Protein AF-A0A3P7E4N4-F1 (afdb_monomer)

Sequence (157 aa):
DDNSVAKLLESKVRIFCWILTGKQNHEKRARHVKATWSRRCSKYLFMSSEADPSLPSINLNISEGRDHLWAKTKAAFKYLHDFYLKDYDWFLKADDDTYVIVENLRFMLLAHDPSEPVWFGCKFKPFTKQGYMSGGAGYVLSRTALKKFVTEALPVI

Organism: Wuchereria bancrofti (NCBI:txid6293)

InterPro domains:
  IPR003378 Fringe-like, glycosyltransferase domain [PF02434] (14-149)
  IPR026050 C1GALT1/C1GALT1-specific chaperone 1 [PTHR23033] (9-151)

Mean predicted aligned error: 3.36 Å

pLDDT: mean 95.98, std 5.38, range [52.66, 98.88]

Foldseek 3Di:
DDCPLLVVLCVQAAEEEEEEDEPVCVVPFQVVVVVDDCVSHNYYEYQYCDDDPSGNYDNLVFDDDPVCVVVSVLSVLLVCLVPPLVPGFKYKYEYSPDDDPVSVVSVVCSVDGLLDFDKDADFADPPHPVTDHDRHRIMMTGSNVSVCCNPPVDDDD

Nearest PDB structures (foldseek):
  7q4i-assembly1_A  TM=9.686E-01  e=2.002E-21  Drosophila melanogaster
  2j0b-assembly1_A  TM=7.513E-01  e=6.467E-07  Mus musculus
  4frh-assembly1_A-2  TM=5.301E-01  e=2.659E-02  Homo sapiens
  8og4-assembly1_A  TM=4.791E-01  e=1.931E-02  Homo sapiens
  8j2n-assembly2_B  TM=5.419E-01  e=7.404E-02  Mycobacterium tuberculosis H37Rv

Secondary structure (DSSP, 8-state):
---HHHHHHHHH--EEEEEE--GGGIIIIIHHHHHTGGGGSSEEEEEESS--TTTTEEE-S--SSGGGHHHHHHHHHHHHHHHHTTT-SEEEEEETT----HHHHHHHHTTS-TTS--EEE-EE-SS-SS-EE-TTT-EEEEHHHHHHIIIIISPP-

Solvent-accessible surface area (backbone atoms only —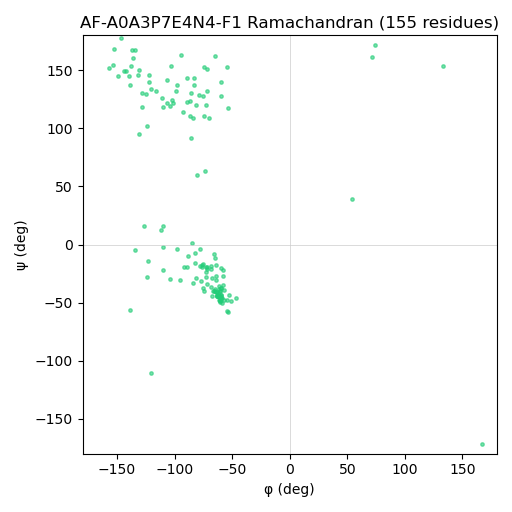 not comparable to full-atom values): 8787 Å² total; per-residue (Å²): 132,90,54,65,66,56,52,56,43,45,78,75,44,32,33,34,35,40,28,45,51,39,68,90,32,41,84,80,26,39,50,57,39,63,73,48,50,48,69,67,36,76,38,64,39,33,43,20,48,44,65,42,98,93,46,68,36,44,52,70,80,45,71,85,58,80,89,35,48,63,60,49,50,52,53,48,52,46,51,43,52,76,76,42,43,92,81,30,40,29,43,32,43,34,36,45,88,50,85,62,65,52,62,62,52,37,60,64,48,69,83,53,65,35,78,43,71,44,70,52,58,47,79,40,57,94,88,41,96,87,42,46,64,34,65,75,75,15,36,35,27,16,32,34,27,50,47,47,43,55,75,69,66,47,76,90,127

Radius of gyration: 15.26 Å; Cα contacts (8 Å, |Δi|>4): 269; chains: 1; bounding box: 42×38×36 Å

Structure (mmCIF, N/CA/C/O backbone):
data_AF-A0A3P7E4N4-F1
#
_entry.id   AF-A0A3P7E4N4-F1
#
loop_
_atom_site.group_PDB
_atom_site.id
_atom_site.type_symbol
_atom_site.label_atom_id
_atom_site.label_alt_id
_atom_site.label_comp_id
_atom_site.label_asym_id
_atom_site.label_entity_id
_atom_site.label_seq_id
_atom_site.pdbx_PDB_ins_code
_atom_site.Cartn_x
_atom_site.Cartn_y
_atom_site.Cartn_z
_atom_site.occupancy
_atom_site.B_iso_or_equiv
_atom_site.auth_seq_id
_atom_site.auth_comp_id
_atom_site.auth_asym_id
_atom_site.auth_atom_id
_atom_site.pdbx_PDB_model_num
ATOM 1 N N . ASP A 1 1 ? -21.525 12.034 -12.833 1.00 68.50 1 ASP A N 1
ATOM 2 C CA . ASP A 1 1 ? -21.662 11.080 -11.717 1.00 68.50 1 ASP A CA 1
ATOM 3 C C . ASP A 1 1 ? -21.763 11.801 -10.392 1.00 68.50 1 ASP A C 1
ATOM 5 O O . ASP A 1 1 ? -20.987 12.720 -10.139 1.00 68.50 1 ASP A O 1
ATOM 9 N N . ASP A 1 2 ? -22.729 11.396 -9.573 1.00 87.19 2 ASP A N 1
ATOM 10 C CA . ASP A 1 2 ? -22.841 11.832 -8.183 1.00 87.19 2 ASP A CA 1
ATOM 11 C C . ASP A 1 2 ? -21.743 11.154 -7.345 1.00 87.19 2 ASP A C 1
ATOM 13 O O . ASP A 1 2 ? -21.655 9.929 -7.284 1.00 87.19 2 ASP A O 1
ATOM 17 N N . ASN A 1 3 ? -20.879 11.958 -6.721 1.00 90.19 3 ASN A N 1
ATOM 18 C CA . ASN A 1 3 ? -19.794 11.492 -5.856 1.00 90.19 3 ASN A CA 1
ATOM 19 C C . ASN A 1 3 ? -20.020 11.811 -4.370 1.00 90.19 3 ASN A C 1
ATOM 21 O O . ASN A 1 3 ? -19.076 11.741 -3.580 1.00 90.19 3 ASN A O 1
ATOM 25 N N . SER A 1 4 ? -21.251 12.155 -3.983 1.00 93.75 4 SER A N 1
ATOM 26 C CA . SER A 1 4 ? -21.629 12.520 -2.614 1.00 93.75 4 SER A CA 1
ATOM 27 C C . SER A 1 4 ? -21.247 11.444 -1.593 1.00 93.75 4 SER A C 1
ATOM 29 O O . SER A 1 4 ? -20.583 11.746 -0.601 1.00 93.75 4 SER A O 1
ATOM 31 N N . VAL A 1 5 ? -21.567 10.176 -1.871 1.00 93.56 5 VAL A N 1
ATOM 32 C CA . VAL A 1 5 ? -21.233 9.036 -0.998 1.00 93.56 5 VAL A CA 1
ATOM 33 C C . VAL A 1 5 ? -19.721 8.859 -0.863 1.00 93.56 5 VAL A C 1
ATOM 35 O O . VAL A 1 5 ? -19.221 8.692 0.246 1.00 93.56 5 VAL A O 1
ATOM 38 N N . ALA A 1 6 ? -18.971 8.943 -1.965 1.00 93.38 6 ALA A N 1
ATOM 39 C CA . ALA A 1 6 ? -17.515 8.807 -1.936 1.00 93.38 6 ALA A CA 1
ATOM 40 C C . ALA A 1 6 ? -16.857 9.914 -1.094 1.00 93.38 6 ALA A C 1
ATOM 42 O O . ALA A 1 6 ? -15.984 9.624 -0.278 1.00 93.38 6 ALA A O 1
ATOM 43 N N . LYS A 1 7 ? -17.326 11.163 -1.231 1.00 93.81 7 LYS A N 1
ATOM 44 C CA . LYS A 1 7 ? -16.865 12.303 -0.422 1.00 93.81 7 LYS A CA 1
ATOM 45 C C . LYS A 1 7 ? -17.232 12.159 1.055 1.00 93.81 7 LYS A C 1
ATOM 47 O O . LYS A 1 7 ? -16.416 12.470 1.919 1.00 93.81 7 LYS A O 1
ATOM 52 N N . LEU A 1 8 ? -18.435 11.664 1.354 1.00 95.25 8 LEU A N 1
ATOM 53 C CA . LEU A 1 8 ? -18.856 11.372 2.725 1.00 95.25 8 LEU A CA 1
ATOM 54 C C . LEU A 1 8 ? -18.002 10.264 3.355 1.00 95.25 8 LEU A C 1
ATOM 56 O O . LEU A 1 8 ? -17.650 10.348 4.527 1.00 95.25 8 LEU A O 1
ATOM 60 N N . LEU A 1 9 ? -17.663 9.219 2.598 1.00 95.31 9 LEU A N 1
ATOM 61 C CA . LEU A 1 9 ? -16.765 8.169 3.076 1.00 95.31 9 LEU A CA 1
ATOM 62 C C . LEU A 1 9 ? -15.348 8.705 3.286 1.00 95.31 9 LEU A C 1
ATOM 64 O O . LEU A 1 9 ? -14.709 8.363 4.276 1.00 95.31 9 LEU A O 1
ATOM 68 N N . GLU A 1 10 ? -14.857 9.560 2.392 1.00 96.12 10 GLU A N 1
ATOM 69 C CA . GLU A 1 10 ? -13.545 10.191 2.525 1.00 96.12 10 GLU A CA 1
ATOM 70 C C . GLU A 1 10 ? -13.422 11.073 3.772 1.00 96.12 10 GLU A C 1
ATOM 72 O O . GLU A 1 10 ? -12.384 11.029 4.432 1.00 96.12 10 GLU A O 1
ATOM 77 N N . SER A 1 11 ? -14.470 11.815 4.145 1.00 95.50 11 SER A N 1
ATOM 78 C CA . SER A 1 11 ? -14.444 12.629 5.367 1.00 95.50 11 SER A CA 1
ATOM 79 C C . SER A 1 11 ? -14.431 11.798 6.655 1.00 95.50 11 SER A C 1
ATOM 81 O O . SER A 1 11 ? -14.000 12.298 7.693 1.00 95.50 11 SER A O 1
ATOM 83 N N . LYS A 1 12 ? -14.866 10.531 6.595 1.00 96.94 12 LYS A N 1
ATOM 84 C CA . LYS A 1 12 ? -14.864 9.592 7.729 1.00 96.94 12 LYS A CA 1
ATOM 85 C C . LYS A 1 12 ? -13.639 8.680 7.770 1.00 96.94 12 LYS A C 1
ATOM 87 O O . LYS A 1 12 ? -13.248 8.249 8.848 1.00 96.94 12 LYS A O 1
ATOM 92 N N . VAL A 1 13 ? -13.069 8.352 6.610 1.00 98.31 13 VAL A N 1
ATOM 93 C CA . VAL A 1 13 ? -11.980 7.379 6.463 1.00 98.31 13 VAL A CA 1
ATOM 94 C C . VAL A 1 13 ? -10.867 7.989 5.613 1.00 98.31 13 VAL A C 1
ATOM 96 O O . VAL A 1 13 ? -10.880 7.927 4.374 1.00 98.31 13 VAL A O 1
ATOM 99 N N . ARG A 1 14 ? -9.871 8.566 6.291 1.00 98.56 14 ARG A N 1
ATOM 100 C CA . ARG A 1 14 ? -8.725 9.218 5.651 1.00 98.56 14 ARG A CA 1
ATOM 101 C C . ARG A 1 14 ? -7.640 8.191 5.367 1.00 98.56 14 ARG A C 1
ATOM 103 O O . ARG A 1 14 ? -6.993 7.683 6.284 1.00 98.56 14 ARG A O 1
ATOM 110 N N . ILE A 1 15 ? -7.425 7.905 4.086 1.00 98.81 15 ILE A N 1
ATOM 111 C CA . ILE A 1 15 ? -6.438 6.921 3.630 1.00 98.81 15 ILE A CA 1
ATOM 112 C C . ILE A 1 15 ? -5.242 7.650 3.026 1.00 98.81 15 ILE A C 1
ATOM 114 O O . ILE A 1 15 ? -5.384 8.381 2.040 1.00 98.81 15 ILE A O 1
ATOM 118 N N . PHE A 1 16 ? -4.064 7.408 3.592 1.00 98.81 16 PHE A N 1
ATOM 119 C CA . PHE A 1 16 ? -2.793 7.739 2.971 1.00 98.81 16 PHE A CA 1
ATOM 120 C C . PHE A 1 16 ? -2.354 6.585 2.069 1.00 98.81 16 PHE A C 1
ATOM 122 O O . PHE A 1 16 ? -2.176 5.462 2.538 1.00 98.81 16 PHE A O 1
ATOM 129 N N . CYS A 1 17 ? -2.121 6.854 0.790 1.00 98.88 17 CYS A N 1
ATOM 130 C CA . CYS A 1 17 ? -1.611 5.867 -0.158 1.00 98.88 17 CYS A CA 1
ATOM 131 C C . CYS A 1 17 ? -0.130 6.114 -0.441 1.00 98.88 17 CYS A C 1
ATOM 133 O O . CYS A 1 17 ? 0.241 7.164 -0.960 1.00 98.88 17 CYS A O 1
ATOM 135 N N . TRP A 1 18 ? 0.732 5.151 -0.143 1.00 98.69 18 TRP A N 1
ATOM 136 C CA . TRP A 1 18 ? 2.125 5.205 -0.560 1.00 98.69 18 TRP A CA 1
ATOM 137 C C . TRP A 1 18 ? 2.388 4.135 -1.614 1.00 98.69 18 TRP A C 1
ATOM 139 O O . TRP A 1 18 ? 2.067 2.957 -1.442 1.00 98.69 18 TRP A O 1
ATOM 149 N N . ILE A 1 19 ? 2.934 4.576 -2.741 1.00 98.62 19 ILE A N 1
ATOM 150 C CA . ILE A 1 19 ? 3.129 3.745 -3.921 1.00 98.62 19 ILE A CA 1
ATOM 151 C C . ILE A 1 19 ? 4.619 3.503 -4.081 1.00 98.62 19 ILE A C 1
ATOM 153 O O . ILE A 1 19 ? 5.389 4.450 -4.242 1.00 98.62 19 ILE A O 1
ATOM 157 N N . LEU A 1 20 ? 5.033 2.243 -4.012 1.00 98.19 20 LEU A N 1
ATOM 158 C CA . LEU A 1 20 ? 6.416 1.861 -4.255 1.00 98.19 20 LEU A CA 1
ATOM 159 C C . LEU A 1 20 ? 6.702 1.916 -5.760 1.00 98.19 20 LEU A C 1
ATOM 161 O O . LEU A 1 20 ? 5.975 1.330 -6.558 1.00 98.19 20 LEU A O 1
ATOM 165 N N . THR A 1 21 ? 7.761 2.626 -6.138 1.00 97.56 21 THR A N 1
ATOM 166 C CA . THR A 1 21 ? 8.220 2.762 -7.527 1.00 97.56 21 THR A CA 1
ATOM 167 C C . THR A 1 21 ? 9.748 2.881 -7.559 1.00 97.56 21 THR A C 1
ATOM 169 O O . THR A 1 21 ? 10.417 2.922 -6.522 1.00 97.56 21 THR A O 1
ATOM 172 N N . GLY A 1 22 ? 10.308 2.957 -8.761 1.00 96.06 22 GLY A N 1
ATOM 173 C CA . GLY A 1 22 ? 11.684 3.390 -9.001 1.00 96.06 22 GLY A CA 1
ATOM 174 C C . GLY A 1 22 ? 11.777 4.387 -10.149 1.00 96.06 22 GLY A C 1
ATOM 175 O O . GLY A 1 22 ? 10.812 4.534 -10.906 1.00 96.06 22 GLY A O 1
ATOM 176 N N . LYS A 1 23 ? 12.938 5.043 -10.296 1.00 95.25 23 LYS A N 1
ATOM 177 C CA . LYS A 1 23 ? 13.224 6.015 -11.375 1.00 95.25 23 LYS A CA 1
ATOM 178 C C . LYS A 1 23 ? 12.790 5.498 -12.751 1.00 95.25 23 LYS A C 1
ATOM 180 O O . LYS A 1 23 ? 12.118 6.179 -13.517 1.00 95.25 23 LYS A O 1
ATOM 185 N N . GLN A 1 24 ? 13.124 4.245 -13.045 1.00 95.44 24 GLN A N 1
ATOM 186 C CA . GLN A 1 24 ? 12.829 3.560 -14.304 1.00 95.44 24 GLN A CA 1
ATOM 187 C C . GLN A 1 24 ? 11.330 3.461 -14.638 1.00 95.44 24 GLN A C 1
ATOM 189 O O . GLN A 1 24 ? 10.976 3.257 -15.802 1.00 95.44 24 GLN A O 1
ATOM 194 N N . ASN A 1 25 ? 10.464 3.598 -13.631 1.00 97.12 25 ASN A N 1
ATOM 195 C CA . ASN A 1 25 ? 9.018 3.441 -13.733 1.00 97.12 25 ASN A CA 1
ATOM 196 C C . ASN A 1 25 ? 8.242 4.755 -13.578 1.00 97.12 25 ASN A C 1
ATOM 198 O O . ASN A 1 25 ? 7.020 4.729 -13.732 1.00 97.12 25 ASN A O 1
ATOM 202 N N . HIS A 1 26 ? 8.906 5.892 -13.336 1.00 97.69 26 HIS A N 1
ATOM 203 C CA . HIS A 1 26 ? 8.242 7.195 -13.189 1.00 97.69 26 HIS A CA 1
ATOM 204 C C . HIS A 1 26 ? 7.335 7.504 -14.384 1.00 97.69 26 HIS A C 1
ATOM 206 O O . HIS A 1 26 ? 6.111 7.584 -14.247 1.00 97.69 26 HIS A O 1
ATOM 212 N N . GLU A 1 27 ? 7.922 7.512 -15.580 1.00 97.38 27 GLU A N 1
ATOM 213 C CA . GLU A 1 27 ? 7.197 7.749 -16.830 1.00 97.38 27 GLU A CA 1
ATOM 214 C C . GLU A 1 27 ? 6.389 6.543 -17.315 1.00 97.38 27 GLU A C 1
ATOM 216 O O . GLU A 1 27 ? 5.347 6.691 -17.946 1.00 97.38 27 GLU A O 1
ATOM 221 N N . LYS A 1 28 ? 6.852 5.321 -17.042 1.00 97.62 28 LYS A N 1
ATOM 222 C CA . LYS A 1 28 ? 6.220 4.115 -17.599 1.00 97.62 28 LYS A CA 1
ATOM 223 C C . LYS A 1 28 ? 4.983 3.676 -16.823 1.00 97.62 28 LYS A C 1
ATOM 225 O O . LYS A 1 28 ? 4.107 3.042 -17.404 1.00 97.62 28 LYS A O 1
ATOM 230 N N . ARG A 1 29 ? 4.926 3.957 -15.518 1.00 98.25 29 ARG A N 1
ATOM 231 C CA . ARG A 1 29 ? 3.917 3.398 -14.606 1.00 98.25 29 ARG A CA 1
ATOM 232 C C . ARG A 1 29 ? 3.388 4.422 -13.609 1.00 98.25 29 ARG A C 1
ATOM 234 O O . ARG A 1 29 ? 2.188 4.689 -13.596 1.00 98.25 29 ARG A O 1
ATOM 241 N N . ALA A 1 30 ? 4.264 5.057 -12.831 1.00 98.38 30 ALA A N 1
ATOM 242 C CA . ALA A 1 30 ? 3.859 5.933 -11.731 1.00 98.38 30 ALA A CA 1
ATOM 243 C C . ALA A 1 30 ? 2.989 7.112 -12.202 1.00 98.38 30 ALA A C 1
ATOM 245 O O . ALA A 1 30 ? 1.996 7.444 -11.549 1.00 98.38 30 ALA A O 1
ATOM 246 N N . ARG A 1 31 ? 3.275 7.686 -13.381 1.00 98.19 31 ARG A N 1
ATOM 247 C CA . ARG A 1 31 ? 2.430 8.735 -13.976 1.00 98.19 31 ARG A CA 1
ATOM 248 C C . ARG A 1 31 ? 0.979 8.289 -14.193 1.00 98.19 31 ARG A C 1
ATOM 250 O O . ARG A 1 31 ? 0.062 9.090 -14.032 1.00 98.19 31 ARG A O 1
ATOM 257 N N . HIS A 1 32 ? 0.753 7.018 -14.528 1.00 98.44 32 HIS A N 1
ATOM 258 C CA . HIS A 1 32 ? -0.582 6.475 -14.775 1.00 98.44 32 HIS A CA 1
ATOM 259 C C . HIS A 1 32 ? -1.334 6.263 -13.463 1.00 98.44 32 HIS A C 1
ATOM 261 O O . HIS A 1 32 ? -2.518 6.587 -13.377 1.00 98.44 32 HIS A O 1
ATOM 267 N N . VAL A 1 33 ? -0.636 5.828 -12.412 1.00 98.56 33 VAL A N 1
ATOM 268 C CA . VAL A 1 33 ? -1.187 5.788 -11.052 1.00 98.56 33 VAL A CA 1
ATOM 269 C C . VAL A 1 33 ? -1.576 7.199 -10.590 1.00 98.56 33 VAL A C 1
ATOM 271 O O . VAL A 1 33 ? -2.722 7.403 -10.188 1.00 98.56 33 VAL A O 1
ATOM 274 N N . LYS A 1 34 ? -0.686 8.193 -10.766 1.00 98.31 34 LYS A N 1
ATOM 275 C CA . LYS A 1 34 ? -0.952 9.616 -10.471 1.00 98.31 34 LYS A CA 1
ATOM 276 C C . LYS A 1 34 ? -2.160 10.155 -11.242 1.00 98.31 34 LYS A C 1
ATOM 278 O O . LYS A 1 34 ? -2.925 10.954 -10.708 1.00 98.31 34 LYS A O 1
ATOM 283 N N . ALA A 1 35 ? -2.328 9.754 -12.499 1.00 98.06 35 ALA A N 1
ATOM 284 C CA . ALA A 1 35 ? -3.430 10.212 -13.339 1.00 98.06 35 ALA A CA 1
ATOM 285 C C . ALA A 1 35 ? -4.781 9.566 -12.982 1.00 98.06 35 ALA A C 1
ATOM 287 O O . ALA A 1 35 ? -5.819 10.093 -13.385 1.00 98.06 35 ALA A O 1
ATOM 288 N N . THR A 1 36 ? -4.785 8.458 -12.232 1.00 98.31 36 THR A N 1
ATOM 289 C CA . THR A 1 36 ? -5.972 7.620 -12.017 1.00 98.31 36 THR A CA 1
ATOM 290 C C . THR A 1 36 ? -6.346 7.499 -10.538 1.00 98.31 36 THR A C 1
ATOM 292 O O . THR A 1 36 ? -6.850 8.455 -9.945 1.00 98.31 36 THR A O 1
ATOM 295 N N . TRP A 1 37 ? -6.177 6.317 -9.943 1.00 98.06 37 TRP A N 1
ATOM 296 C CA . TRP A 1 37 ? -6.793 5.951 -8.673 1.00 98.06 37 TRP A CA 1
ATOM 297 C C . TRP A 1 37 ? -6.167 6.654 -7.468 1.00 98.06 37 TRP A C 1
ATOM 299 O O . TRP A 1 37 ? -6.877 6.909 -6.497 1.00 98.06 37 TRP A O 1
ATOM 309 N N . SER A 1 38 ? -4.884 7.034 -7.518 1.00 98.38 38 SER A N 1
ATOM 310 C CA . SER A 1 38 ? -4.224 7.650 -6.357 1.00 98.38 38 SER A CA 1
ATOM 311 C C . SER A 1 38 ? -4.840 9.000 -5.986 1.00 98.38 38 SER A C 1
ATOM 313 O O . SER A 1 38 ? -4.858 9.371 -4.817 1.00 98.38 38 SER A O 1
ATOM 315 N N . ARG A 1 39 ? -5.436 9.702 -6.961 1.00 97.19 39 ARG A N 1
ATOM 316 C CA . ARG A 1 39 ? -6.166 10.966 -6.761 1.00 97.19 39 ARG A CA 1
ATOM 317 C C . ARG A 1 39 ? -7.406 10.818 -5.883 1.00 97.19 39 ARG A C 1
ATOM 319 O O . ARG A 1 39 ? -7.925 11.824 -5.420 1.00 97.19 39 ARG A O 1
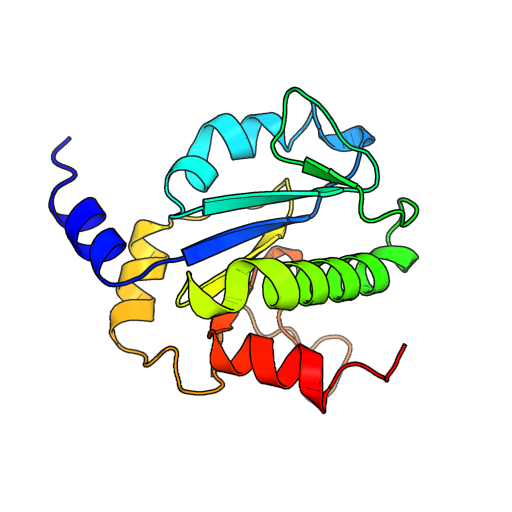ATOM 326 N N . ARG A 1 40 ? -7.897 9.588 -5.704 1.00 97.12 40 ARG A N 1
ATOM 327 C CA . ARG A 1 40 ? -9.039 9.268 -4.840 1.00 97.12 40 ARG A CA 1
ATOM 328 C C . ARG A 1 40 ? -8.604 8.989 -3.403 1.00 97.12 40 ARG A C 1
ATOM 330 O O . ARG A 1 40 ? -9.471 8.876 -2.543 1.00 97.12 40 ARG A O 1
ATOM 337 N N . CYS A 1 41 ? -7.305 8.856 -3.128 1.00 98.38 41 CYS A N 1
ATOM 338 C CA . CYS A 1 41 ? -6.769 8.794 -1.769 1.00 98.38 41 CYS A CA 1
ATOM 339 C C . CYS A 1 41 ? -6.793 10.179 -1.117 1.00 98.38 41 CYS A C 1
ATOM 341 O O . CYS A 1 41 ? -6.642 11.186 -1.803 1.00 98.38 41 CYS A O 1
ATOM 343 N N . SER A 1 42 ? -6.890 10.226 0.212 1.00 98.06 42 SER A N 1
ATOM 344 C CA . SER A 1 42 ? -6.894 11.497 0.951 1.00 98.06 42 SER A CA 1
ATOM 345 C C . SER A 1 42 ? -5.539 12.209 0.875 1.00 98.06 42 SER A C 1
ATOM 347 O O . SER A 1 42 ? -5.466 13.434 0.916 1.00 98.06 42 SER A O 1
ATOM 349 N N . LYS A 1 43 ? -4.455 11.439 0.738 1.00 98.38 43 LYS A N 1
ATOM 350 C CA . LYS A 1 43 ? -3.142 11.895 0.265 1.00 98.38 43 LYS A CA 1
ATOM 351 C C . LYS A 1 43 ? -2.395 10.728 -0.357 1.00 98.38 43 LYS A C 1
ATOM 353 O O . LYS A 1 43 ? -2.659 9.572 -0.020 1.00 98.38 43 LYS A O 1
ATOM 358 N N . TYR A 1 44 ? -1.469 11.025 -1.263 1.00 98.62 44 TYR A N 1
ATOM 359 C CA . TYR A 1 44 ? -0.594 10.012 -1.830 1.00 98.62 44 TYR A CA 1
ATOM 360 C C . TYR A 1 44 ? 0.829 10.521 -2.056 1.00 98.62 44 TYR A C 1
ATOM 362 O O . TYR A 1 44 ? 1.031 11.703 -2.333 1.00 98.62 44 TYR A O 1
ATOM 370 N N . LEU A 1 45 ? 1.798 9.611 -1.945 1.00 98.56 45 LEU A N 1
ATOM 371 C CA . LEU A 1 45 ? 3.208 9.825 -2.282 1.00 98.56 45 LEU A CA 1
ATOM 372 C C . LEU A 1 45 ? 3.767 8.612 -3.027 1.00 98.56 45 LEU A C 1
ATOM 374 O O . LEU A 1 45 ? 3.321 7.481 -2.822 1.00 98.56 45 LEU A O 1
ATOM 378 N N . PHE A 1 46 ? 4.793 8.850 -3.838 1.00 98.56 46 PHE A N 1
ATOM 379 C CA . PHE A 1 46 ? 5.571 7.797 -4.485 1.00 98.56 46 PHE A CA 1
ATOM 380 C C . PHE A 1 46 ? 6.891 7.594 -3.742 1.00 98.56 46 PHE A C 1
ATOM 382 O O . PHE A 1 46 ? 7.686 8.515 -3.609 1.00 98.56 46 PHE A O 1
ATOM 389 N N . MET A 1 47 ? 7.142 6.389 -3.253 1.00 98.25 47 MET A N 1
ATOM 390 C CA . MET A 1 47 ? 8.369 6.037 -2.544 1.00 98.25 47 MET A CA 1
ATOM 391 C C . MET A 1 47 ? 9.370 5.474 -3.555 1.00 98.25 47 MET A C 1
ATOM 393 O O . MET A 1 47 ? 9.109 4.431 -4.155 1.00 98.25 47 MET A O 1
ATOM 397 N N . SER A 1 48 ? 10.476 6.185 -3.784 1.00 97.50 48 SER A N 1
ATOM 398 C CA . SER A 1 48 ? 11.349 6.027 -4.957 1.00 97.50 48 SER A CA 1
ATOM 399 C C . SER A 1 48 ? 12.840 6.063 -4.582 1.00 97.50 48 SER A C 1
ATOM 401 O O . SER A 1 48 ? 13.192 6.457 -3.472 1.00 97.50 48 SER A O 1
ATOM 403 N N . SER A 1 49 ? 13.733 5.671 -5.499 1.00 94.88 49 SER A N 1
ATOM 404 C CA . SER A 1 49 ? 15.186 5.917 -5.390 1.00 94.88 49 SER A CA 1
ATOM 405 C C . SER A 1 49 ? 15.617 7.313 -5.850 1.00 94.88 49 SER A C 1
ATOM 407 O O . SER A 1 49 ? 16.792 7.654 -5.773 1.00 94.88 49 SER A O 1
ATOM 409 N N . GLU A 1 50 ? 14.701 8.089 -6.423 1.00 95.75 50 GLU A N 1
ATOM 410 C CA . GLU A 1 50 ? 14.974 9.411 -6.986 1.00 95.75 50 GLU A CA 1
ATOM 411 C C . GLU A 1 50 ? 13.738 10.296 -6.847 1.00 95.75 50 GLU A C 1
ATOM 413 O O . GLU A 1 50 ? 12.607 9.800 -6.928 1.00 95.75 50 GLU A O 1
ATOM 418 N N . ALA A 1 51 ? 13.971 11.589 -6.618 1.00 95.81 51 ALA A N 1
ATOM 419 C CA . ALA A 1 51 ? 12.935 12.607 -6.631 1.00 95.81 51 ALA A CA 1
ATOM 420 C C . ALA A 1 51 ? 12.683 13.061 -8.074 1.00 95.81 51 ALA A C 1
ATOM 422 O O . ALA A 1 51 ? 13.623 13.292 -8.826 1.00 95.81 51 ALA A O 1
ATOM 423 N N . ASP A 1 52 ? 11.420 13.224 -8.432 1.00 95.88 52 ASP A N 1
ATOM 424 C CA . ASP A 1 52 ? 10.958 13.659 -9.741 1.00 95.88 52 ASP A CA 1
ATOM 425 C C . ASP A 1 52 ? 9.984 14.830 -9.544 1.00 95.88 52 ASP A C 1
ATOM 427 O O . ASP A 1 52 ? 8.944 14.637 -8.925 1.00 95.88 52 ASP A O 1
ATOM 431 N N . PRO A 1 53 ? 10.266 16.042 -10.052 1.00 94.06 53 PRO A N 1
ATOM 432 C CA . PRO A 1 53 ? 9.365 17.193 -9.930 1.00 94.06 53 PRO A CA 1
ATOM 433 C C . PRO A 1 53 ? 7.960 16.972 -10.515 1.00 94.06 53 PRO A C 1
ATOM 435 O O . PRO A 1 53 ? 7.013 17.669 -10.146 1.00 94.06 53 PRO A O 1
AT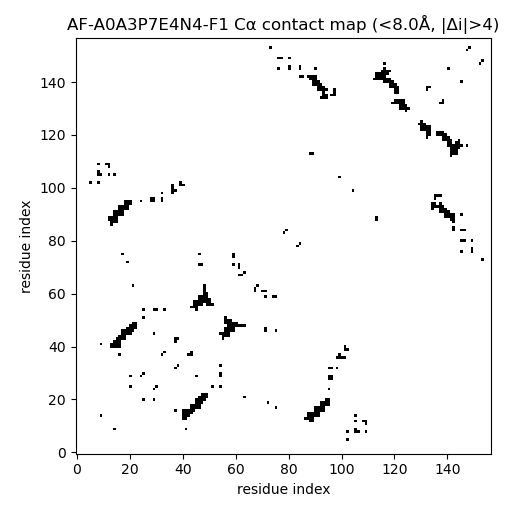OM 438 N N . SER A 1 54 ? 7.804 16.018 -11.435 1.00 95.50 54 SER A N 1
ATOM 439 C CA . SER A 1 54 ? 6.527 15.672 -12.053 1.00 95.50 54 SER A CA 1
ATOM 440 C C . SER A 1 54 ? 5.680 14.728 -11.192 1.00 95.50 54 SER A C 1
ATOM 442 O O . SER A 1 54 ? 4.467 14.627 -11.403 1.00 95.50 54 SER A O 1
ATOM 444 N N . LEU A 1 55 ? 6.256 14.071 -10.184 1.00 96.00 55 LEU A N 1
ATOM 445 C CA . LEU A 1 55 ? 5.577 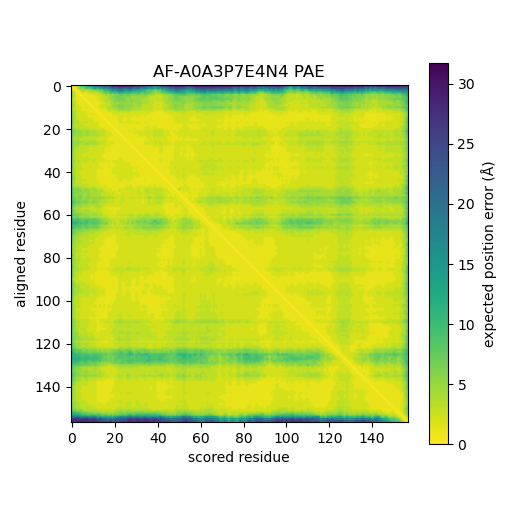13.145 -9.279 1.00 96.00 55 LEU A CA 1
ATOM 446 C C . LEU A 1 55 ? 5.740 13.633 -7.832 1.00 96.00 55 LEU A C 1
ATOM 448 O O . LEU A 1 55 ? 6.784 14.151 -7.464 1.00 96.00 55 LEU A O 1
ATOM 452 N N . PRO A 1 56 ? 4.759 13.453 -6.934 1.00 96.62 56 PRO A N 1
ATOM 453 C CA . PRO A 1 56 ? 4.992 13.683 -5.509 1.00 96.62 56 PRO A CA 1
ATOM 454 C C . PRO A 1 56 ? 5.843 12.534 -4.929 1.00 96.62 56 PRO A C 1
ATOM 456 O O . PRO A 1 56 ? 5.371 11.730 -4.124 1.00 96.62 56 PRO A O 1
ATOM 459 N N . SER A 1 57 ? 7.076 12.394 -5.419 1.00 97.19 57 SER A N 1
ATOM 460 C CA . SER A 1 57 ? 7.988 11.300 -5.108 1.00 97.19 57 SER A CA 1
ATOM 461 C C . SER A 1 57 ? 8.990 11.687 -4.028 1.00 97.19 57 SER A C 1
ATOM 463 O O . SER A 1 57 ? 9.586 12.762 -4.087 1.00 97.19 57 SER A O 1
ATOM 465 N N . ILE A 1 58 ? 9.222 10.778 -3.089 1.00 97.69 58 ILE A N 1
ATOM 466 C CA . ILE A 1 58 ? 10.240 10.882 -2.052 1.00 97.69 58 ILE A CA 1
ATOM 467 C C . ILE A 1 58 ? 11.415 9.995 -2.445 1.00 97.69 58 ILE A C 1
ATOM 469 O O . ILE A 1 58 ? 11.244 8.792 -2.656 1.00 97.69 58 ILE A O 1
ATOM 473 N N . ASN A 1 59 ? 12.605 10.589 -2.516 1.00 97.25 59 ASN A N 1
ATOM 474 C CA . ASN A 1 59 ? 13.840 9.829 -2.626 1.00 97.25 59 ASN A CA 1
ATOM 475 C C . ASN A 1 59 ? 14.169 9.203 -1.264 1.00 97.25 59 ASN A C 1
ATOM 477 O O . ASN A 1 59 ? 14.527 9.909 -0.324 1.00 97.25 59 ASN A O 1
ATOM 481 N N . LEU A 1 60 ? 14.061 7.880 -1.165 1.00 96.50 60 LEU A N 1
ATOM 482 C CA . LEU A 1 60 ? 14.394 7.124 0.042 1.00 96.50 60 LEU A CA 1
ATOM 483 C C . LEU A 1 60 ? 15.906 6.924 0.243 1.00 96.50 60 LEU A C 1
ATOM 485 O O . LEU A 1 60 ? 16.299 6.342 1.249 1.00 96.50 60 LEU A O 1
ATOM 489 N N . ASN A 1 61 ? 16.740 7.366 -0.703 1.00 95.31 61 ASN A N 1
ATOM 490 C CA . ASN A 1 61 ? 18.187 7.145 -0.739 1.00 95.31 61 ASN A CA 1
ATOM 491 C C . ASN A 1 61 ? 18.567 5.654 -0.640 1.00 95.31 61 ASN A C 1
ATOM 493 O O . ASN A 1 61 ? 19.505 5.266 0.054 1.00 95.31 61 ASN A O 1
ATOM 497 N N . ILE A 1 62 ? 17.784 4.801 -1.308 1.00 95.38 62 ILE A N 1
ATOM 498 C CA . ILE A 1 62 ? 17.974 3.349 -1.353 1.00 95.38 62 ILE A CA 1
ATOM 499 C C . ILE A 1 62 ? 17.969 2.905 -2.814 1.00 95.38 62 ILE A C 1
ATOM 501 O O . ILE A 1 62 ? 17.047 3.237 -3.565 1.00 95.38 62 ILE A O 1
ATOM 505 N N . SER A 1 63 ? 18.984 2.124 -3.185 1.00 93.56 63 SER A N 1
ATOM 506 C CA . SER A 1 63 ? 19.180 1.588 -4.531 1.00 93.56 63 SER A CA 1
ATOM 507 C C . SER A 1 63 ? 17.971 0.815 -5.067 1.00 93.56 63 SER A C 1
ATOM 509 O O . SER A 1 63 ? 17.179 0.227 -4.325 1.00 93.56 63 SER A O 1
ATOM 511 N N . GLU A 1 64 ? 17.841 0.801 -6.392 1.00 91.56 64 GLU A N 1
ATOM 512 C CA . GLU A 1 64 ? 16.865 -0.024 -7.104 1.00 91.56 64 GLU A CA 1
ATOM 513 C C . GLU A 1 64 ? 17.238 -1.508 -7.066 1.00 91.56 64 GLU A C 1
ATOM 515 O O . GLU A 1 64 ? 18.411 -1.866 -7.025 1.00 91.56 64 GLU A O 1
ATOM 520 N N . GLY A 1 65 ? 16.228 -2.377 -7.121 1.00 90.31 65 GLY A N 1
ATOM 521 C CA . GLY A 1 65 ? 16.413 -3.828 -7.135 1.00 90.31 65 GLY A CA 1
ATOM 522 C C . GLY A 1 65 ? 15.494 -4.553 -6.158 1.00 90.31 65 GLY A C 1
ATOM 523 O O . GLY A 1 65 ? 15.056 -3.992 -5.150 1.00 90.31 65 GLY A O 1
ATOM 524 N N . ARG A 1 66 ? 15.195 -5.823 -6.461 1.00 89.62 66 ARG A N 1
ATOM 525 C CA . ARG A 1 66 ? 14.301 -6.648 -5.630 1.00 89.62 66 ARG A CA 1
ATOM 526 C C . ARG A 1 66 ? 14.843 -6.849 -4.213 1.00 89.62 66 ARG A C 1
ATOM 528 O O . ARG A 1 66 ? 14.067 -6.791 -3.262 1.00 89.62 66 ARG A O 1
ATOM 535 N N . ASP A 1 67 ? 16.158 -6.974 -4.071 1.00 93.44 67 ASP A N 1
ATOM 536 C CA . ASP A 1 67 ? 16.820 -7.188 -2.777 1.00 93.44 67 ASP A CA 1
ATOM 537 C C . ASP A 1 67 ? 16.724 -5.966 -1.846 1.00 93.44 67 ASP A C 1
ATOM 539 O O . ASP A 1 67 ? 16.838 -6.084 -0.627 1.00 93.44 67 ASP A O 1
ATOM 543 N N . HIS A 1 68 ? 16.428 -4.784 -2.397 1.00 94.69 68 HIS A N 1
ATOM 544 C CA . HIS A 1 68 ? 16.281 -3.542 -1.639 1.00 94.69 68 HIS A CA 1
ATOM 545 C C . HIS A 1 68 ? 14.824 -3.187 -1.307 1.00 94.69 68 HIS A C 1
ATOM 547 O O . HIS A 1 68 ? 14.583 -2.227 -0.569 1.00 94.69 68 HIS A O 1
ATOM 553 N N . LEU A 1 69 ? 13.836 -3.958 -1.782 1.00 94.31 69 LEU A N 1
ATOM 554 C CA . LEU A 1 69 ? 12.412 -3.659 -1.564 1.00 94.31 69 LEU A CA 1
ATOM 555 C C . LEU A 1 69 ? 12.050 -3.606 -0.080 1.00 94.31 69 LEU A C 1
ATOM 557 O O . LEU A 1 69 ? 11.265 -2.751 0.339 1.00 94.31 69 LEU A O 1
ATOM 561 N N . TRP A 1 70 ? 12.643 -4.483 0.734 1.00 94.31 70 TRP A N 1
ATOM 562 C CA . TRP A 1 70 ? 12.395 -4.465 2.171 1.00 94.31 70 TRP A CA 1
ATOM 563 C C . TRP A 1 70 ? 12.966 -3.212 2.835 1.00 94.31 70 TRP A C 1
ATOM 565 O O . TRP A 1 70 ? 12.275 -2.562 3.617 1.00 94.31 70 TRP A O 1
ATOM 575 N N . ALA A 1 71 ? 14.194 -2.821 2.482 1.00 95.62 71 ALA A N 1
ATOM 576 C CA . ALA A 1 71 ? 14.795 -1.586 2.978 1.00 95.62 71 ALA A CA 1
ATOM 577 C C . ALA A 1 71 ? 13.938 -0.365 2.607 1.00 95.62 71 ALA A C 1
ATOM 579 O O . ALA A 1 71 ? 13.618 0.439 3.484 1.00 95.62 71 ALA A O 1
ATOM 580 N N . LYS A 1 72 ? 13.477 -0.284 1.350 1.00 96.56 72 LYS A N 1
ATOM 581 C CA . LYS A 1 72 ? 12.562 0.773 0.894 1.00 96.56 72 LYS A CA 1
ATOM 582 C C . LYS A 1 72 ? 11.250 0.780 1.672 1.00 96.56 72 LYS A C 1
ATOM 584 O O . LYS A 1 72 ? 10.793 1.836 2.086 1.00 96.56 72 LYS A O 1
ATOM 589 N N . THR A 1 73 ? 10.667 -0.392 1.915 1.00 96.56 73 THR A N 1
ATOM 590 C CA . THR A 1 73 ? 9.411 -0.526 2.669 1.00 96.56 73 THR A CA 1
ATOM 591 C C . THR A 1 73 ? 9.565 -0.043 4.112 1.00 96.56 73 THR A C 1
ATOM 593 O O . THR A 1 73 ? 8.724 0.713 4.594 1.00 96.56 73 THR A O 1
ATOM 596 N N . LYS A 1 74 ? 10.660 -0.410 4.796 1.00 96.50 74 LYS A N 1
ATOM 597 C CA . LYS A 1 74 ? 10.960 0.094 6.147 1.00 96.50 74 LYS A CA 1
ATOM 598 C C . LYS A 1 74 ? 11.117 1.615 6.158 1.00 96.50 74 LYS A C 1
ATOM 600 O O . LYS A 1 74 ? 10.516 2.279 6.998 1.00 96.50 74 LYS A O 1
ATOM 605 N N . ALA A 1 75 ? 11.889 2.159 5.216 1.00 96.88 75 ALA A N 1
ATOM 606 C CA . ALA A 1 75 ? 12.117 3.597 5.102 1.00 96.88 75 ALA A CA 1
ATOM 607 C C . ALA A 1 75 ? 10.818 4.364 4.806 1.00 96.88 75 ALA A C 1
ATOM 609 O O . ALA A 1 75 ? 10.543 5.370 5.453 1.00 96.88 75 ALA A O 1
ATOM 610 N N . ALA A 1 76 ? 9.981 3.850 3.900 1.00 97.94 76 ALA A N 1
ATOM 611 C CA . ALA A 1 76 ? 8.664 4.404 3.605 1.00 97.94 76 ALA A CA 1
ATOM 612 C C . ALA A 1 76 ? 7.774 4.435 4.852 1.00 97.94 76 ALA A C 1
ATOM 614 O O . ALA A 1 76 ? 7.231 5.483 5.188 1.00 97.94 76 ALA A O 1
ATOM 615 N N . PHE A 1 77 ? 7.654 3.322 5.581 1.00 98.00 77 PHE A N 1
ATOM 616 C CA . PHE A 1 77 ? 6.838 3.295 6.794 1.00 98.00 77 PHE A CA 1
ATOM 617 C C . PHE A 1 77 ? 7.357 4.228 7.882 1.00 98.00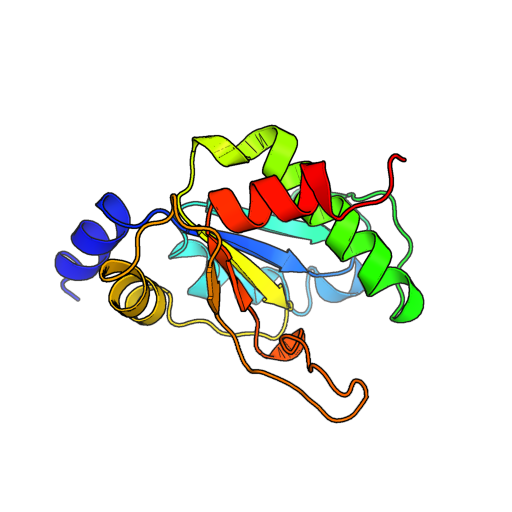 77 PHE A C 1
ATOM 619 O O . PHE A 1 77 ? 6.554 4.931 8.494 1.00 98.00 77 PHE A O 1
ATOM 626 N N . LYS A 1 78 ? 8.678 4.299 8.082 1.00 97.62 78 LYS A N 1
ATOM 627 C CA . LYS A 1 78 ? 9.276 5.267 9.006 1.00 97.62 78 LYS A CA 1
ATOM 628 C C . LYS A 1 78 ? 8.959 6.708 8.596 1.00 97.62 78 LYS A C 1
ATOM 630 O O . LYS A 1 78 ? 8.523 7.490 9.430 1.00 97.62 78 LYS A O 1
ATOM 635 N N . TYR A 1 79 ? 9.093 7.044 7.316 1.00 97.88 79 TYR A N 1
ATOM 636 C CA . TYR A 1 79 ? 8.758 8.374 6.808 1.00 97.88 79 TYR A CA 1
ATOM 637 C C . TYR A 1 79 ? 7.282 8.728 7.059 1.00 97.88 79 TYR A C 1
ATOM 639 O O . TYR A 1 79 ? 6.963 9.803 7.560 1.00 97.88 79 TYR A O 1
ATOM 647 N N . LEU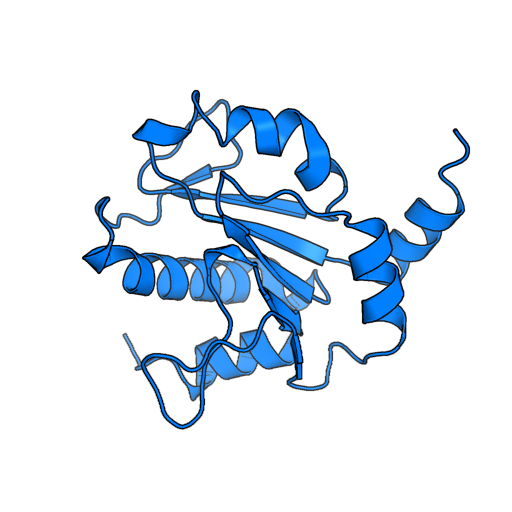 A 1 80 ? 6.359 7.810 6.768 1.00 98.50 80 LEU A N 1
ATOM 648 C CA . LEU A 1 80 ? 4.930 8.032 7.012 1.00 98.50 80 LEU A CA 1
ATOM 649 C C . LEU A 1 80 ? 4.607 8.166 8.500 1.00 98.50 80 LEU A C 1
ATOM 651 O O . LEU A 1 80 ? 3.779 8.997 8.869 1.00 98.50 80 LEU A O 1
ATOM 655 N N . HIS A 1 81 ? 5.271 7.382 9.347 1.00 98.31 81 HIS A N 1
ATOM 656 C CA . HIS A 1 81 ? 5.157 7.503 10.793 1.00 98.31 81 HIS A CA 1
ATOM 657 C C . HIS A 1 81 ? 5.597 8.891 11.279 1.00 98.31 81 HIS A C 1
ATOM 659 O O . HIS A 1 81 ? 4.867 9.552 12.014 1.00 98.31 81 HIS A O 1
ATOM 665 N N . ASP A 1 82 ? 6.765 9.349 10.835 1.00 97.75 82 ASP A N 1
ATOM 666 C CA . ASP A 1 82 ? 7.373 10.574 11.347 1.00 97.75 82 ASP A CA 1
ATOM 667 C C . ASP A 1 82 ? 6.626 11.836 10.876 1.00 97.75 82 ASP A C 1
ATOM 669 O O . ASP A 1 82 ? 6.513 12.797 11.637 1.00 97.75 82 ASP A O 1
ATOM 673 N N . PHE A 1 83 ? 6.064 11.828 9.659 1.00 98.38 83 PHE A N 1
ATOM 674 C CA . PHE A 1 83 ? 5.464 13.026 9.053 1.00 98.38 83 PHE A CA 1
ATOM 675 C C . PHE A 1 83 ? 3.937 13.018 8.930 1.00 98.38 83 PHE A C 1
ATOM 677 O O . PHE A 1 83 ? 3.357 14.090 8.798 1.00 98.38 83 PHE A O 1
ATOM 684 N N . TYR A 1 84 ? 3.277 11.854 8.939 1.00 98.44 84 TYR A N 1
ATOM 685 C CA . TYR A 1 84 ? 1.858 11.752 8.560 1.00 98.44 84 TYR A CA 1
ATOM 686 C C . TYR A 1 84 ? 0.994 10.912 9.502 1.00 98.44 84 TYR A C 1
ATOM 688 O O . TYR A 1 84 ? -0.223 10.860 9.319 1.00 98.44 84 TYR A O 1
ATOM 696 N N . LEU A 1 85 ? 1.569 10.262 10.519 1.00 98.56 85 LEU A N 1
ATOM 697 C CA . LEU A 1 85 ? 0.840 9.314 11.369 1.00 98.56 85 LEU A CA 1
ATOM 698 C C . LEU A 1 85 ? -0.445 9.901 11.966 1.00 98.56 85 LEU A C 1
ATOM 700 O O . LEU A 1 85 ? -1.478 9.239 11.995 1.00 98.56 85 LEU A O 1
ATOM 704 N N . LYS A 1 86 ? -0.393 11.142 12.455 1.00 98.12 86 LYS A N 1
ATOM 705 C CA . LYS A 1 86 ? -1.518 11.773 13.165 1.00 98.12 86 LYS A CA 1
ATOM 706 C C . LYS A 1 86 ? -2.640 12.238 12.230 1.00 98.12 86 LYS A C 1
ATOM 708 O O . LYS A 1 86 ? -3.775 12.383 12.678 1.00 98.12 86 LYS A O 1
ATOM 713 N N . ASP A 1 87 ? -2.349 12.402 10.944 1.00 98.19 87 ASP A N 1
ATOM 714 C CA . ASP A 1 87 ? -3.257 13.050 9.995 1.00 98.19 87 ASP A CA 1
ATOM 715 C C . ASP A 1 87 ? -4.182 12.063 9.271 1.00 98.19 87 ASP A C 1
ATOM 717 O O . ASP A 1 87 ? -5.226 12.462 8.751 1.00 98.19 87 ASP A O 1
ATOM 721 N N . TYR A 1 88 ? -3.830 10.772 9.255 1.00 98.69 88 TYR A N 1
ATOM 722 C CA . TYR A 1 88 ? -4.535 9.743 8.484 1.00 98.69 88 TYR A CA 1
ATOM 723 C C . TYR A 1 88 ? -4.850 8.512 9.320 1.00 98.69 88 TYR A C 1
ATOM 725 O O . TYR A 1 88 ? -4.099 8.127 10.214 1.00 98.69 88 TYR A O 1
ATOM 733 N N . ASP A 1 89 ? -5.986 7.898 9.013 1.00 98.75 89 ASP A N 1
ATOM 734 C CA . ASP A 1 89 ? -6.536 6.761 9.746 1.00 98.75 89 ASP A CA 1
ATOM 735 C C . ASP A 1 89 ? -5.917 5.441 9.269 1.00 98.75 89 ASP A C 1
ATOM 737 O O . ASP A 1 89 ? -5.696 4.526 10.063 1.00 98.75 89 ASP A O 1
ATOM 741 N N . TRP A 1 90 ? -5.588 5.373 7.976 1.00 98.88 90 TRP A N 1
ATOM 742 C CA . TRP A 1 90 ? -5.121 4.166 7.304 1.00 98.88 90 TRP A CA 1
ATOM 743 C C . TRP A 1 90 ? -3.981 4.462 6.332 1.00 98.88 90 TRP A C 1
ATOM 745 O O . TRP A 1 90 ? -3.979 5.493 5.660 1.00 98.88 90 TRP A O 1
ATOM 755 N N . PHE A 1 91 ? -3.041 3.526 6.219 1.00 98.88 91 PHE A N 1
ATOM 756 C CA . PHE A 1 91 ? -1.843 3.635 5.389 1.00 98.88 91 PHE A CA 1
ATOM 757 C C . PHE A 1 91 ? -1.781 2.462 4.413 1.00 98.88 91 PHE A C 1
ATOM 759 O O . PHE A 1 91 ? -1.437 1.340 4.789 1.00 98.88 91 PHE A O 1
ATOM 766 N N . LEU A 1 92 ? -2.140 2.721 3.158 1.00 98.88 92 LEU A N 1
ATOM 767 C CA . LEU A 1 92 ? -2.153 1.747 2.073 1.00 98.88 92 LEU A CA 1
ATOM 768 C C . LEU A 1 92 ? -0.794 1.707 1.372 1.00 98.88 92 LEU A C 1
ATOM 770 O O . LEU A 1 92 ? -0.359 2.711 0.811 1.00 98.88 92 LEU A O 1
ATOM 774 N N . LYS A 1 93 ? -0.176 0.526 1.343 1.00 98.69 93 LYS A N 1
ATOM 775 C CA . LYS A 1 93 ? 0.928 0.176 0.446 1.00 98.69 93 LYS A CA 1
ATOM 776 C C . LYS A 1 93 ? 0.358 -0.325 -0.878 1.00 98.69 93 LYS A C 1
ATOM 778 O O . LYS A 1 93 ? -0.442 -1.261 -0.870 1.00 98.69 93 LYS A O 1
ATOM 783 N N . ALA A 1 94 ? 0.843 0.205 -1.998 1.00 98.62 94 ALA A N 1
ATOM 784 C CA . ALA A 1 94 ? 0.593 -0.326 -3.344 1.00 98.62 94 ALA A CA 1
ATOM 785 C C . ALA A 1 94 ? 1.882 -0.337 -4.189 1.00 98.62 94 ALA A C 1
ATOM 787 O O . ALA A 1 94 ? 2.844 0.351 -3.846 1.00 98.62 94 ALA A O 1
ATOM 788 N N . ASP A 1 95 ? 1.921 -1.129 -5.263 1.00 98.00 95 ASP A N 1
ATOM 789 C CA . ASP A 1 95 ? 2.974 -1.048 -6.291 1.00 98.00 95 ASP A CA 1
ATOM 790 C C . ASP A 1 95 ? 2.535 -0.146 -7.456 1.00 98.00 95 ASP A C 1
ATOM 792 O O . ASP A 1 95 ? 1.350 0.157 -7.623 1.00 98.00 95 ASP A O 1
ATOM 796 N N . ASP A 1 96 ? 3.497 0.300 -8.266 1.00 97.69 96 ASP A N 1
ATOM 797 C CA . ASP A 1 96 ? 3.261 1.151 -9.441 1.00 97.69 96 ASP A CA 1
ATOM 798 C C . ASP A 1 96 ? 2.469 0.477 -10.582 1.00 97.69 96 ASP A C 1
ATOM 800 O O . ASP A 1 96 ? 2.042 1.155 -11.517 1.00 97.69 96 ASP A O 1
ATOM 804 N N . ASP A 1 97 ? 2.225 -0.828 -10.484 1.00 97.69 97 ASP A N 1
ATOM 805 C CA . ASP A 1 97 ? 1.374 -1.633 -11.364 1.00 97.69 97 ASP A CA 1
ATOM 806 C C . ASP A 1 97 ? 0.093 -2.147 -10.671 1.00 97.69 97 ASP A C 1
ATOM 808 O O . ASP A 1 97 ? -0.631 -2.975 -11.223 1.00 97.69 97 ASP A O 1
ATOM 812 N N . THR A 1 98 ? -0.238 -1.622 -9.486 1.00 98.19 98 THR A N 1
ATOM 813 C CA . THR A 1 98 ? -1.498 -1.908 -8.780 1.00 98.19 98 THR A CA 1
ATOM 814 C C . THR A 1 98 ? -2.602 -0.920 -9.183 1.00 98.19 98 THR A C 1
ATOM 816 O O . THR A 1 98 ? -2.354 0.280 -9.322 1.00 98.19 98 THR A O 1
ATOM 819 N N . TYR A 1 99 ? -3.850 -1.393 -9.291 1.00 98.12 99 TYR A N 1
ATOM 820 C CA . TYR A 1 99 ? -5.045 -0.542 -9.366 1.00 98.12 99 TYR A CA 1
ATOM 821 C C . TYR A 1 99 ? -5.946 -0.766 -8.149 1.00 98.12 99 TYR A C 1
ATOM 823 O O . TYR A 1 99 ? -6.248 -1.907 -7.806 1.00 98.12 99 TYR A O 1
ATOM 831 N N . VAL A 1 100 ? -6.401 0.316 -7.509 1.00 98.44 100 VAL A N 1
ATOM 832 C CA . VAL A 1 100 ? -7.213 0.252 -6.283 1.00 98.44 100 VAL A CA 1
ATOM 833 C C . VAL A 1 100 ? -8.519 1.016 -6.460 1.00 98.44 100 VAL A C 1
ATOM 835 O O . VAL A 1 100 ? -8.519 2.187 -6.831 1.00 98.44 100 VAL A O 1
ATOM 838 N N . ILE A 1 101 ? -9.642 0.380 -6.125 1.00 97.62 101 ILE A N 1
ATOM 839 C CA . ILE A 1 101 ? -10.935 1.063 -5.991 1.00 97.62 101 ILE A CA 1
ATOM 840 C C . ILE A 1 101 ? -11.022 1.615 -4.562 1.00 97.62 101 ILE A C 1
ATOM 842 O O . ILE A 1 101 ? -11.420 0.910 -3.632 1.00 97.62 101 ILE A O 1
ATOM 846 N N . VAL A 1 102 ? -10.581 2.861 -4.369 1.00 97.94 102 VAL A N 1
ATOM 847 C CA . VAL A 1 102 ? -10.408 3.473 -3.036 1.00 97.94 102 VAL A CA 1
ATOM 848 C C . VAL A 1 102 ? -11.740 3.608 -2.290 1.00 97.94 102 VAL A C 1
ATOM 850 O O . VAL A 1 102 ? -11.779 3.489 -1.070 1.00 97.94 102 VAL A O 1
ATOM 853 N N . GLU A 1 103 ? -12.848 3.797 -3.001 1.00 97.12 103 GLU A N 1
ATOM 854 C CA . GLU A 1 103 ? -14.195 3.851 -2.429 1.00 97.12 103 GLU A CA 1
ATOM 855 C C . GLU A 1 103 ? -14.592 2.521 -1.780 1.00 97.12 103 GLU A C 1
ATOM 857 O O . GLU A 1 103 ? -15.063 2.516 -0.643 1.00 97.12 103 GLU A O 1
ATOM 862 N N . ASN A 1 104 ? -14.324 1.396 -2.452 1.00 97.06 104 ASN A N 1
ATOM 863 C CA . ASN A 1 104 ? -14.578 0.063 -1.900 1.00 97.06 104 ASN A CA 1
ATOM 864 C C . ASN A 1 104 ? -13.686 -0.200 -0.684 1.00 97.06 104 ASN A C 1
ATOM 866 O O . ASN A 1 104 ? -14.148 -0.747 0.316 1.00 97.06 104 ASN A O 1
ATOM 870 N N . LEU A 1 105 ? -12.423 0.236 -0.747 1.00 98.31 105 LEU A N 1
ATOM 871 C CA . LEU A 1 105 ? -11.513 0.149 0.391 1.00 98.31 105 LEU A CA 1
ATOM 872 C C . LEU A 1 105 ? -12.041 0.956 1.588 1.00 98.31 105 LEU A C 1
ATOM 874 O O . LEU A 1 105 ? -12.113 0.421 2.689 1.00 98.31 105 LEU A O 1
ATOM 878 N N . ARG A 1 106 ? -12.464 2.211 1.389 1.00 98.00 106 ARG A N 1
ATOM 879 C CA . ARG A 1 106 ? -13.061 3.031 2.458 1.00 98.00 106 ARG A CA 1
ATOM 880 C C . 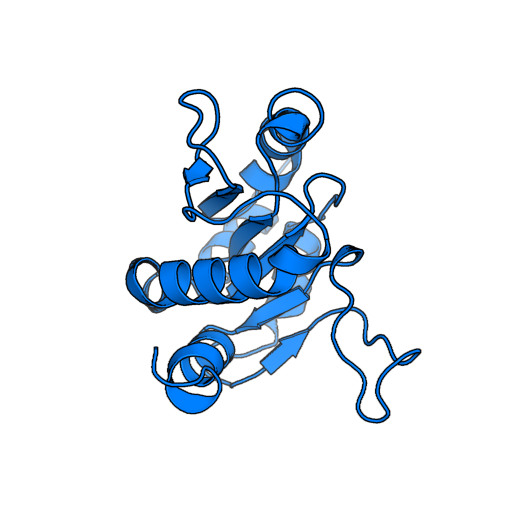ARG A 1 106 ? -14.312 2.395 3.040 1.00 98.00 106 ARG A C 1
ATOM 882 O O . ARG A 1 106 ? -14.469 2.392 4.254 1.00 98.00 106 ARG A O 1
ATOM 889 N N . PHE A 1 107 ? -15.180 1.860 2.186 1.00 97.19 107 PHE A N 1
ATOM 890 C CA . PHE A 1 107 ? -16.399 1.196 2.627 1.00 97.19 107 PHE A CA 1
ATOM 891 C C . PHE A 1 107 ? -16.092 0.002 3.539 1.00 97.19 107 PHE A C 1
ATOM 893 O O . PHE A 1 107 ? -16.676 -0.106 4.612 1.00 97.19 107 PHE A O 1
ATOM 900 N N . MET A 1 108 ? -15.119 -0.838 3.168 1.00 97.81 108 MET A N 1
ATOM 901 C CA . MET A 1 108 ? -14.663 -1.947 4.014 1.00 97.81 108 MET A CA 1
ATOM 902 C C . MET A 1 108 ? -14.066 -1.447 5.340 1.00 97.81 108 MET A C 1
ATOM 904 O O . MET A 1 108 ? -14.364 -1.985 6.401 1.00 97.81 108 MET A O 1
ATOM 908 N N . LEU A 1 109 ? -13.237 -0.401 5.292 1.00 98.44 109 LEU A N 1
ATOM 909 C CA . LEU A 1 109 ? -12.549 0.138 6.469 1.00 98.44 109 LEU A CA 1
ATOM 910 C C . LEU A 1 109 ? -13.476 0.877 7.442 1.00 98.44 109 LEU A C 1
ATOM 912 O O . LEU A 1 109 ? -13.118 1.022 8.606 1.00 98.44 109 LEU A O 1
ATOM 916 N N . LEU A 1 110 ? -14.659 1.314 7.001 1.00 97.19 110 LEU A N 1
ATOM 917 C CA . LEU A 1 110 ? -15.621 2.060 7.820 1.00 97.19 110 LEU A CA 1
ATOM 918 C C . LEU A 1 110 ? -16.056 1.299 9.085 1.00 97.19 110 LEU A C 1
ATOM 920 O O . LEU A 1 110 ? -16.414 1.922 10.080 1.00 97.19 110 LEU A O 1
ATOM 924 N N . ALA A 1 111 ? -16.020 -0.034 9.052 1.00 97.12 111 ALA A N 1
ATOM 925 C CA . ALA A 1 111 ? -16.399 -0.893 10.172 1.00 97.12 111 ALA A CA 1
ATOM 926 C C . ALA A 1 111 ? -15.264 -1.144 11.187 1.00 97.12 111 ALA A C 1
ATOM 928 O O . ALA A 1 111 ? -15.459 -1.898 12.139 1.00 97.12 111 ALA A O 1
ATOM 929 N N . HIS A 1 112 ? -14.080 -0.558 10.988 1.00 98.31 112 HIS A N 1
ATOM 930 C CA . HIS A 1 112 ? -12.896 -0.827 11.802 1.00 98.31 112 HIS A CA 1
ATOM 931 C C . HIS A 1 112 ? -12.353 0.447 12.454 1.00 98.31 112 HIS A C 1
ATOM 933 O O . HIS A 1 112 ? -12.275 1.500 11.822 1.00 98.31 112 HIS A O 1
ATOM 939 N N . ASP A 1 113 ? -11.922 0.337 13.712 1.00 98.31 113 ASP A N 1
ATOM 940 C CA . ASP A 1 113 ? -11.287 1.442 14.429 1.00 98.31 113 ASP A CA 1
ATOM 941 C C . ASP A 1 113 ? -9.799 1.549 14.035 1.00 98.31 113 ASP A C 1
ATOM 943 O O . ASP A 1 113 ? -9.038 0.600 14.252 1.00 98.31 113 ASP A O 1
ATOM 947 N N . PRO A 1 114 ? -9.334 2.685 13.478 1.00 98.56 114 PRO A N 1
ATOM 948 C CA . PRO A 1 114 ? -7.919 2.888 13.165 1.00 98.56 114 PRO A CA 1
ATOM 949 C C . PRO A 1 114 ? -7.005 2.932 14.406 1.00 98.56 114 PRO A C 1
ATOM 951 O O . PRO A 1 114 ? -5.776 2.908 14.264 1.00 98.56 114 PRO A O 1
ATOM 954 N N . SER A 1 115 ? -7.584 3.031 15.605 1.00 98.50 115 SER A N 1
ATOM 955 C CA . SER A 1 115 ? -6.891 2.969 16.895 1.00 98.50 115 SER A CA 1
ATOM 956 C C . SER A 1 115 ? -6.528 1.538 17.293 1.00 98.50 115 SER A C 1
ATOM 958 O O . SER A 1 115 ? -5.598 1.355 18.079 1.00 98.50 115 SER A O 1
ATOM 960 N N . GLU A 1 116 ? -7.168 0.532 16.697 1.00 98.62 116 GLU A N 1
ATOM 961 C CA . GLU A 1 116 ? -6.814 -0.874 16.879 1.00 98.62 116 GLU A CA 1
ATOM 962 C C . GLU A 1 116 ? -5.651 -1.269 15.953 1.00 98.62 116 GLU A C 1
ATOM 964 O O . GLU A 1 116 ? -5.578 -0.795 14.815 1.00 98.62 116 GLU A O 1
ATOM 969 N N . PRO A 1 117 ? -4.713 -2.134 16.381 1.00 98.12 117 PRO A N 1
ATOM 970 C CA . PRO A 1 117 ? -3.523 -2.496 15.608 1.00 98.12 117 PRO A CA 1
ATOM 971 C C . PRO A 1 117 ? -3.814 -3.550 14.526 1.00 98.12 117 PRO A C 1
ATOM 973 O O . PRO A 1 117 ? -3.229 -4.632 14.518 1.00 98.12 117 PRO A O 1
ATOM 976 N N . VAL A 1 118 ? -4.716 -3.235 13.598 1.00 98.00 118 VAL A N 1
ATOM 977 C CA . VAL A 1 118 ? -5.161 -4.141 12.532 1.00 98.00 118 VAL A CA 1
ATOM 978 C C . VAL A 1 118 ? -4.544 -3.811 11.172 1.00 98.00 118 VAL A C 1
ATOM 980 O O . VAL A 1 118 ? -4.189 -2.670 10.869 1.00 98.00 118 VAL A O 1
ATOM 983 N N . TRP A 1 119 ? -4.438 -4.829 10.320 1.00 97.62 119 TRP A N 1
ATOM 984 C CA . TRP A 1 119 ? -4.016 -4.693 8.929 1.00 97.62 119 TRP A CA 1
ATOM 985 C C . TRP A 1 119 ? -4.771 -5.675 8.033 1.00 97.62 119 TRP A C 1
ATOM 987 O O . TRP A 1 119 ? -5.123 -6.780 8.452 1.00 97.62 119 TRP A O 1
ATOM 997 N N . PHE A 1 120 ? -4.978 -5.285 6.777 1.00 98.19 120 PHE A N 1
ATOM 998 C CA . PHE A 1 120 ? -5.716 -6.070 5.788 1.00 98.19 120 PHE A CA 1
ATOM 999 C C . PHE A 1 120 ? -4.930 -6.182 4.483 1.00 98.19 120 PHE A C 1
ATOM 1001 O O . PHE A 1 120 ? -4.163 -5.291 4.119 1.00 98.19 120 PHE A O 1
ATOM 1008 N N . GLY A 1 121 ? -5.122 -7.288 3.771 1.00 97.50 121 GLY A N 1
ATOM 1009 C CA . GLY A 1 121 ? -4.461 -7.565 2.501 1.00 97.50 121 GLY A CA 1
ATOM 1010 C C . GLY A 1 121 ? -4.630 -9.024 2.090 1.00 97.50 121 GLY A C 1
ATOM 1011 O O . GLY A 1 121 ? -5.361 -9.789 2.721 1.00 97.50 121 GLY A O 1
ATOM 1012 N N . CYS A 1 122 ? -3.926 -9.427 1.036 1.00 96.75 122 CYS A N 1
ATOM 1013 C CA . CYS A 1 122 ? -3.903 -10.821 0.600 1.00 96.75 122 CYS A CA 1
ATOM 1014 C C . CYS A 1 122 ? -2.856 -11.611 1.397 1.00 96.75 122 CYS A C 1
ATOM 1016 O O . CYS A 1 122 ? -1.653 -11.420 1.201 1.00 96.75 122 CYS A O 1
ATOM 1018 N N . LYS A 1 123 ? -3.300 -12.505 2.292 1.00 95.62 123 LYS A N 1
ATOM 1019 C CA . LYS A 1 123 ? -2.397 -13.354 3.083 1.00 95.62 123 LYS A CA 1
ATOM 1020 C C . LYS A 1 123 ? -1.728 -14.402 2.191 1.00 95.62 123 LYS A C 1
ATOM 1022 O O . LYS A 1 123 ? -2.343 -15.383 1.783 1.00 95.62 123 LYS A O 1
ATOM 1027 N N . PHE A 1 124 ? -0.440 -14.217 1.954 1.00 92.75 124 PHE A N 1
ATOM 1028 C CA . PHE A 1 124 ? 0.425 -15.068 1.153 1.00 92.75 124 PHE A CA 1
ATOM 1029 C C . PHE A 1 124 ? 1.227 -16.012 2.062 1.00 92.75 124 PHE A C 1
ATOM 1031 O O . PHE A 1 124 ? 1.783 -15.582 3.073 1.00 92.75 124 PHE A O 1
ATOM 1038 N N . LYS A 1 125 ? 1.262 -17.311 1.739 1.00 93.25 125 LYS A N 1
ATOM 1039 C CA . LYS A 1 125 ? 1.930 -18.359 2.542 1.00 93.25 125 LYS A CA 1
ATOM 1040 C C . LYS A 1 125 ? 2.959 -19.260 1.821 1.00 93.25 125 LYS A C 1
ATOM 1042 O O . LYS A 1 125 ? 3.298 -20.292 2.391 1.00 93.25 125 LYS A O 1
ATOM 1047 N N . PRO A 1 126 ? 3.493 -18.955 0.623 1.00 91.69 126 PRO A N 1
ATOM 1048 C CA . PRO A 1 126 ? 4.407 -19.900 -0.028 1.00 91.69 126 PRO A CA 1
ATOM 1049 C C . PRO A 1 126 ? 5.794 -19.988 0.625 1.00 91.69 126 PRO A C 1
ATOM 1051 O O . PRO A 1 126 ? 6.482 -20.977 0.411 1.00 91.69 126 PRO A O 1
ATOM 1054 N N . PHE A 1 127 ? 6.212 -18.990 1.417 1.00 90.25 127 PHE A N 1
ATOM 1055 C CA . PHE A 1 127 ? 7.593 -18.917 1.929 1.00 90.25 127 PHE A CA 1
ATOM 1056 C C . PHE A 1 127 ? 7.716 -18.852 3.456 1.00 90.25 127 PHE A C 1
ATOM 1058 O O . PHE A 1 127 ? 8.808 -19.037 3.984 1.00 90.25 127 PHE A O 1
ATOM 1065 N N . THR A 1 128 ? 6.631 -18.575 4.189 1.00 89.81 128 THR A N 1
ATOM 1066 C CA . THR A 1 128 ? 6.662 -18.483 5.659 1.00 89.81 128 THR A CA 1
ATOM 1067 C C . THR A 1 128 ? 5.422 -19.142 6.262 1.00 89.81 128 THR A C 1
ATOM 1069 O O . THR A 1 128 ? 4.306 -18.955 5.769 1.00 89.81 128 THR A O 1
ATOM 1072 N N . LYS A 1 129 ? 5.598 -19.918 7.342 1.00 93.06 129 LYS A N 1
ATOM 1073 C CA . LYS A 1 129 ? 4.514 -20.696 7.977 1.00 93.06 129 LYS A CA 1
ATOM 1074 C C . LYS A 1 129 ? 3.380 -19.798 8.483 1.00 93.06 129 LYS A C 1
ATOM 1076 O O . LYS A 1 129 ? 2.202 -20.124 8.340 1.00 93.06 129 LYS A O 1
ATOM 1081 N N . GLN A 1 130 ? 3.734 -18.654 9.060 1.00 93.69 130 GLN A N 1
ATOM 1082 C CA . GLN A 1 130 ? 2.789 -17.658 9.560 1.00 93.69 130 GLN A CA 1
ATOM 1083 C C . GLN A 1 130 ? 2.084 -16.884 8.431 1.00 93.69 130 GLN A C 1
ATOM 1085 O O . GLN A 1 130 ? 0.955 -16.408 8.609 1.00 93.69 130 GLN A O 1
ATOM 1090 N N . GLY A 1 131 ? 2.703 -16.828 7.249 1.00 94.75 131 GLY A N 1
ATOM 1091 C CA . GLY A 1 131 ? 2.286 -16.010 6.119 1.00 94.75 131 GLY A CA 1
ATOM 1092 C C . GLY A 1 131 ? 2.589 -14.526 6.306 1.00 94.75 131 GLY A C 1
ATOM 1093 O O . GLY A 1 131 ? 2.985 -14.072 7.376 1.00 94.75 131 GLY A O 1
ATOM 1094 N N . TYR A 1 132 ? 2.382 -13.758 5.249 1.00 94.44 132 TYR A N 1
ATOM 1095 C CA . TYR A 1 132 ? 2.557 -12.307 5.233 1.00 94.44 132 TYR A CA 1
ATOM 1096 C C . TYR A 1 132 ? 1.635 -11.689 4.178 1.00 94.44 132 TYR A C 1
ATOM 1098 O O . TYR A 1 132 ? 1.042 -12.412 3.381 1.00 94.44 132 TYR A O 1
ATOM 1106 N N . MET A 1 133 ? 1.465 -10.368 4.173 1.00 95.94 133 MET A N 1
ATOM 1107 C CA . MET A 1 133 ? 0.632 -9.721 3.155 1.00 95.94 133 MET A CA 1
ATOM 1108 C C . MET A 1 133 ? 1.401 -9.588 1.838 1.00 95.94 133 MET A C 1
ATOM 1110 O O . MET A 1 133 ? 2.529 -9.100 1.822 1.00 95.94 133 MET A O 1
ATOM 1114 N N . SER A 1 134 ? 0.803 -10.039 0.734 1.00 95.12 134 SER A N 1
ATOM 1115 C CA . SER A 1 134 ? 1.402 -9.939 -0.600 1.00 95.12 134 SER A CA 1
ATOM 1116 C C . SER A 1 134 ? 1.671 -8.479 -0.969 1.00 95.12 134 SER A C 1
ATOM 1118 O O . SER A 1 134 ? 0.766 -7.648 -0.933 1.00 95.12 134 SER A O 1
ATOM 1120 N N . GLY A 1 135 ? 2.909 -8.178 -1.375 1.00 93.38 135 GLY A N 1
ATOM 11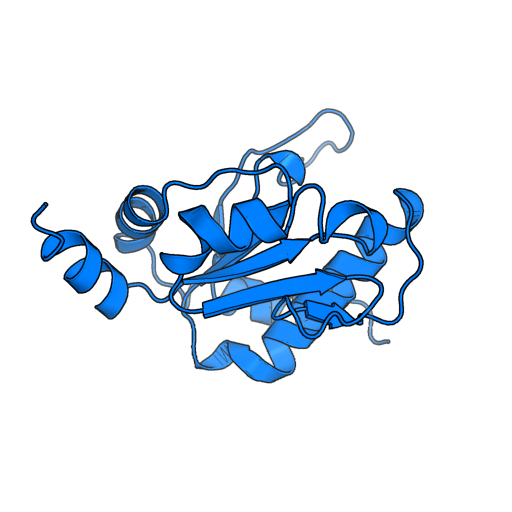21 C CA . GLY A 1 135 ? 3.300 -6.838 -1.814 1.00 93.38 135 GLY A CA 1
ATOM 1122 C C . GLY A 1 135 ? 2.513 -6.363 -3.036 1.00 93.38 135 GLY A C 1
ATOM 1123 O O . GLY A 1 135 ? 1.969 -5.262 -2.991 1.00 93.38 135 GLY A O 1
ATOM 1124 N N . GLY A 1 136 ? 2.404 -7.203 -4.069 1.00 93.38 136 GLY A N 1
ATOM 1125 C CA . GLY A 1 136 ? 1.740 -6.852 -5.332 1.00 93.38 136 GLY A CA 1
ATOM 1126 C C . GLY A 1 136 ? 0.217 -6.759 -5.243 1.00 93.38 136 GLY A C 1
ATOM 1127 O O . GLY A 1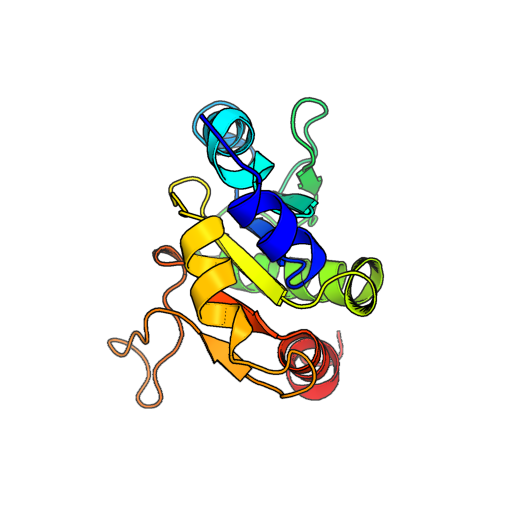 136 ? -0.406 -6.095 -6.059 1.00 93.38 136 GLY A O 1
ATOM 1128 N N . ALA A 1 137 ? -0.400 -7.382 -4.233 1.00 96.25 137 ALA A N 1
ATOM 1129 C CA . ALA A 1 137 ? -1.827 -7.184 -3.960 1.00 96.25 137 ALA A CA 1
ATOM 1130 C C . ALA A 1 137 ? -2.112 -5.838 -3.270 1.00 96.25 137 ALA A C 1
ATOM 1132 O O . ALA A 1 137 ? -3.259 -5.399 -3.216 1.00 96.25 137 ALA A O 1
ATOM 1133 N N . GLY A 1 138 ? -1.076 -5.217 -2.701 1.00 98.06 138 GLY A N 1
ATOM 1134 C CA . GLY A 1 138 ? -1.220 -4.137 -1.741 1.00 98.06 138 GLY A CA 1
ATOM 1135 C C . GLY A 1 138 ? -1.742 -4.618 -0.385 1.00 98.06 138 GLY A C 1
ATOM 1136 O O . GLY A 1 138 ? -2.288 -5.714 -0.223 1.00 98.06 138 GLY A O 1
ATOM 1137 N N . TYR A 1 139 ? -1.535 -3.781 0.625 1.00 98.44 139 TYR A N 1
ATOM 1138 C CA . TYR A 1 139 ? -2.041 -4.011 1.974 1.00 98.44 139 TYR A CA 1
ATOM 1139 C C . TYR A 1 139 ? -2.145 -2.697 2.738 1.00 98.44 139 TYR A C 1
ATOM 1141 O O . TYR A 1 139 ? -1.408 -1.747 2.477 1.00 98.44 139 TYR A O 1
ATOM 1149 N N . VAL A 1 140 ? -3.075 -2.643 3.684 1.00 98.81 140 VAL A N 1
ATOM 1150 C CA . VAL A 1 140 ? -3.391 -1.442 4.454 1.00 98.81 140 VAL A CA 1
ATOM 1151 C C . VAL A 1 140 ? -3.167 -1.695 5.936 1.00 98.81 140 VAL A C 1
ATOM 1153 O O . VAL A 1 140 ? -3.569 -2.731 6.464 1.00 98.81 140 VAL A O 1
ATOM 1156 N N . LEU A 1 141 ? -2.502 -0.754 6.600 1.00 98.81 141 LEU A N 1
ATOM 1157 C CA . LEU A 1 141 ? -2.303 -0.746 8.047 1.00 98.81 141 LEU A CA 1
ATOM 1158 C C . LEU A 1 141 ? -3.191 0.332 8.660 1.00 98.81 141 LEU A C 1
ATOM 1160 O O . LEU A 1 141 ? -3.303 1.427 8.102 1.00 98.81 141 LEU A O 1
ATOM 1164 N N . SER A 1 142 ? -3.777 0.052 9.820 1.00 98.88 142 SER A N 1
ATOM 1165 C CA . SER A 1 142 ? -4.336 1.107 10.660 1.00 98.88 142 SER A CA 1
ATOM 1166 C C . SER A 1 142 ? -3.233 2.039 11.163 1.00 98.88 142 SER A C 1
ATOM 1168 O O . SER A 1 142 ? -2.046 1.686 11.188 1.00 98.88 142 SER A O 1
ATOM 1170 N N . ARG A 1 143 ? -3.623 3.231 11.619 1.00 98.81 143 ARG A N 1
ATOM 1171 C CA . ARG A 1 143 ? -2.718 4.175 12.281 1.00 98.81 143 ARG A CA 1
ATOM 1172 C C . ARG A 1 143 ? -1.939 3.509 13.414 1.00 98.81 143 ARG A C 1
ATOM 1174 O O . ARG A 1 143 ? -0.715 3.631 13.472 1.00 98.81 143 ARG A O 1
ATOM 1181 N N . THR A 1 144 ? -2.618 2.773 14.292 1.00 98.75 144 THR A N 1
ATOM 1182 C CA . THR A 1 144 ? -1.944 2.094 15.405 1.00 98.75 144 THR A CA 1
ATOM 1183 C C . THR A 1 144 ? -1.054 0.951 14.928 1.00 98.75 144 THR A C 1
ATOM 1185 O O . THR A 1 144 ? 0.042 0.790 15.461 1.00 98.75 144 THR A O 1
ATOM 1188 N N . ALA A 1 145 ? -1.445 0.195 13.897 1.00 98.62 145 ALA A N 1
ATOM 1189 C CA . ALA A 1 145 ? -0.586 -0.846 13.334 1.00 98.62 145 ALA A CA 1
ATOM 1190 C C . ALA A 1 145 ? 0.718 -0.260 12.771 1.00 98.62 145 ALA A C 1
ATOM 1192 O O . ALA A 1 145 ? 1.793 -0.782 13.065 1.00 98.62 145 ALA A O 1
ATOM 1193 N N . LEU A 1 146 ? 0.647 0.855 12.030 1.00 98.62 146 LEU A N 1
ATOM 1194 C CA . LEU A 1 146 ? 1.841 1.553 11.546 1.00 98.62 146 LEU A CA 1
ATOM 1195 C C . LEU A 1 146 ? 2.709 2.055 12.706 1.00 98.62 146 LEU A C 1
ATOM 1197 O O . LEU A 1 146 ? 3.926 1.867 12.684 1.00 98.62 146 LEU A O 1
ATOM 1201 N N . LYS A 1 147 ? 2.089 2.652 13.732 1.00 98.56 147 LYS A N 1
ATOM 1202 C CA . LYS A 1 147 ? 2.794 3.112 14.934 1.00 98.56 147 LYS A CA 1
ATOM 1203 C C . LYS A 1 147 ? 3.595 1.981 15.568 1.00 98.56 147 LYS A C 1
ATOM 1205 O O . LYS A 1 147 ? 4.812 2.089 15.664 1.00 98.56 147 LYS A O 1
ATOM 1210 N N . LYS A 1 148 ? 2.926 0.880 15.926 1.00 98.12 148 LYS A N 1
ATOM 1211 C CA . LYS A 1 148 ? 3.569 -0.278 16.561 1.00 98.12 148 LYS A CA 1
ATOM 1212 C C . LYS A 1 148 ? 4.645 -0.883 15.666 1.00 98.12 148 LYS A C 1
ATOM 1214 O O . LYS A 1 148 ? 5.714 -1.231 16.152 1.00 98.12 148 LYS A O 1
ATOM 1219 N N . PHE A 1 149 ? 4.399 -0.974 14.358 1.00 97.44 149 PHE A N 1
ATOM 1220 C CA . PHE A 1 149 ? 5.399 -1.479 13.422 1.00 97.44 149 PHE A CA 1
ATOM 1221 C C . PHE A 1 149 ? 6.700 -0.666 13.493 1.00 97.44 149 PHE A C 1
ATOM 1223 O O . PHE A 1 149 ? 7.773 -1.246 13.634 1.00 97.44 149 PHE A O 1
ATOM 1230 N N . VAL A 1 150 ? 6.617 0.666 13.463 1.00 97.81 150 VAL A N 1
ATOM 1231 C CA . VAL A 1 150 ? 7.811 1.522 13.491 1.00 97.81 150 VAL A CA 1
ATOM 1232 C C . VAL A 1 150 ? 8.460 1.581 14.874 1.00 97.81 150 VAL A C 1
ATOM 1234 O O . VAL A 1 150 ? 9.683 1.558 14.950 1.00 97.81 150 VAL A O 1
ATOM 1237 N N . THR A 1 151 ? 7.680 1.644 15.957 1.00 97.12 151 THR A N 1
ATOM 1238 C CA . THR A 1 151 ? 8.226 1.855 17.310 1.00 97.12 151 THR A CA 1
ATOM 1239 C C . THR A 1 151 ? 8.590 0.575 18.057 1.00 97.12 151 THR A C 1
ATOM 1241 O O . THR A 1 151 ? 9.328 0.650 19.032 1.00 97.12 151 THR A O 1
ATOM 1244 N N . GLU A 1 152 ? 8.056 -0.582 17.657 1.00 96.88 152 GLU A N 1
ATOM 1245 C CA . GLU A 1 152 ? 8.250 -1.852 18.377 1.00 96.88 152 GLU A CA 1
ATOM 1246 C C . GLU A 1 152 ? 8.838 -2.966 17.501 1.00 96.88 152 GLU A C 1
ATOM 1248 O O . GLU A 1 152 ? 9.495 -3.858 18.031 1.00 96.88 152 GLU A O 1
ATOM 1253 N N . ALA A 1 153 ? 8.600 -2.956 16.182 1.00 94.19 153 ALA A N 1
ATOM 1254 C CA . ALA A 1 153 ? 9.013 -4.058 15.304 1.00 94.19 153 ALA A CA 1
ATOM 1255 C C . ALA A 1 153 ? 10.248 -3.747 14.450 1.00 94.19 153 ALA A C 1
ATOM 1257 O O . ALA A 1 153 ? 10.995 -4.664 14.097 1.00 94.19 153 ALA A O 1
ATOM 1258 N N . LEU A 1 154 ? 10.470 -2.482 14.081 1.00 92.19 154 LEU A N 1
ATOM 1259 C CA . LEU A 1 154 ? 11.698 -2.103 13.393 1.00 92.19 154 LEU A CA 1
ATOM 1260 C C . LEU A 1 154 ? 12.872 -2.150 14.380 1.00 92.19 154 LEU A C 1
ATOM 1262 O O . LEU A 1 154 ? 12.761 -1.596 15.474 1.00 92.19 154 LEU A O 1
ATOM 1266 N N . PRO A 1 155 ? 14.005 -2.780 14.014 1.00 81.38 155 PRO A N 1
ATOM 1267 C CA . PRO A 1 155 ? 15.208 -2.669 14.822 1.00 81.38 155 PRO A CA 1
ATOM 1268 C C . PRO A 1 155 ? 15.598 -1.193 14.910 1.00 81.38 155 PRO A C 1
ATOM 1270 O O . PRO A 1 155 ? 15.487 -0.469 13.914 1.00 81.38 155 PRO A O 1
ATOM 1273 N N . VAL A 1 156 ? 16.031 -0.763 16.098 1.00 67.56 156 VAL A N 1
ATOM 1274 C CA . VAL A 1 156 ? 16.600 0.574 16.298 1.00 67.56 156 VAL A CA 1
ATOM 1275 C C . VAL A 1 156 ? 17.729 0.730 15.280 1.00 67.56 156 VAL A C 1
ATOM 1277 O O . VAL A 1 156 ? 18.647 -0.091 15.256 1.00 67.56 156 VAL A O 1
ATOM 1280 N N . ILE A 1 157 ? 17.574 1.702 14.379 1.00 52.66 157 ILE A N 1
ATOM 1281 C CA . ILE A 1 157 ? 18.585 2.059 13.376 1.00 52.66 157 ILE A CA 1
ATOM 1282 C C . ILE A 1 157 ? 19.646 2.905 14.064 1.00 52.66 157 ILE A C 1
ATOM 1284 O O . ILE A 1 157 ? 19.233 3.833 14.798 1.00 52.66 157 ILE A O 1
#